Protein AF-A0A285RZC6-F1 (afdb_monomer)

Mean predicted aligned error: 3.25 Å

Radius of gyration: 18.03 Å; Cα contacts (8 Å, |Δi|>4): 97; chains: 1; bounding box: 36×19×54 Å

pLDDT: mean 95.57, std 4.52, range [62.06, 98.56]

Sequence (108 aa):
MDNNKIISALCYISLLFAPFLLPLIVYFVVNNDEVKYHAKRAFISHLIPVAIGMLLGLFGLLGVFSVYSADTMNGFVIILFAFMALYFLITVILMIWNLIQAVKVLKS

InterPro domains:
  IPR019109 Magnetosome protein MamF/MmsF [PF09685] (4-104)

Secondary structure (DSSP, 8-state):
--HHHHHHHHHHHGGGTSTTHHHHHHHHH---HHHHHHHHHHHHHHHHHHHHHHHHHHHHHHHHTT--SHHHHHHHHHHHHHHHHHHHHHHHHHHHHHHHHHHHHHH-

Foldseek 3Di:
DDPLLQLLLCLLQCLVPPQLPSLVCQLPPDPDPVSVVSSVVSNVLSVVLVVLVVVLVVLVVVLVVVDDDPVSVVVSVVVSVVSVVVSVVSSVVSSVVSNVVSVVSNVD

Solvent-accessible surface area (backbone atoms only — not comparable to full-atom values): 5573 Å² total; per-residue (Å²): 134,61,66,60,34,52,53,27,19,46,21,24,52,24,59,81,82,39,51,38,52,53,11,49,51,46,41,73,72,48,95,44,71,69,39,27,52,38,8,52,54,28,21,56,61,30,43,52,54,50,52,52,48,52,52,50,51,50,51,53,59,55,47,62,80,66,50,87,48,73,67,52,42,54,54,50,51,55,53,52,53,53,52,49,52,51,51,51,53,52,41,50,54,47,49,53,50,26,49,52,49,21,54,49,45,63,70,102

Organism: NCBI:txid614648

Structure (mmCIF, N/CA/C/O backbone):
data_AF-A0A285RZC6-F1
#
_entry.id   AF-A0A285RZC6-F1
#
loop_
_atom_site.group_PDB
_atom_site.id
_atom_site.type_symbol
_atom_site.label_atom_id
_atom_site.label_alt_id
_atom_site.label_comp_id
_atom_site.label_asym_id
_atom_site.label_entity_id
_atom_site.label_seq_id
_atom_site.pdbx_PDB_ins_code
_atom_site.Cartn_x
_atom_site.Cartn_y
_atom_site.Cartn_z
_atom_site.occupancy
_atom_site.B_iso_or_equiv
_atom_site.auth_seq_id
_atom_site.auth_comp_id
_atom_site.auth_asym_id
_atom_site.auth_atom_id
_atom_site.pdbx_PDB_model_num
ATOM 1 N N . MET A 1 1 ? -17.351 -9.361 19.994 1.00 62.06 1 MET A N 1
ATOM 2 C CA . MET A 1 1 ? -16.224 -8.632 19.369 1.00 62.06 1 MET A CA 1
ATOM 3 C C . MET A 1 1 ? -16.628 -7.174 19.266 1.00 62.06 1 MET A C 1
ATOM 5 O O . MET A 1 1 ? -17.795 -6.921 19.006 1.00 62.06 1 MET A O 1
ATOM 9 N N . ASP A 1 2 ? -15.713 -6.243 19.518 1.00 87.69 2 ASP A N 1
ATOM 10 C CA . ASP A 1 2 ? -15.988 -4.807 19.395 1.00 87.69 2 ASP A CA 1
ATOM 11 C C . ASP A 1 2 ? -16.036 -4.407 17.910 1.00 87.69 2 ASP A C 1
ATOM 13 O O . ASP A 1 2 ? -15.087 -4.668 17.161 1.00 87.69 2 ASP A O 1
ATOM 17 N N . ASN A 1 3 ? -17.139 -3.790 17.479 1.00 92.38 3 ASN A N 1
ATOM 18 C CA . ASN A 1 3 ? -17.328 -3.332 16.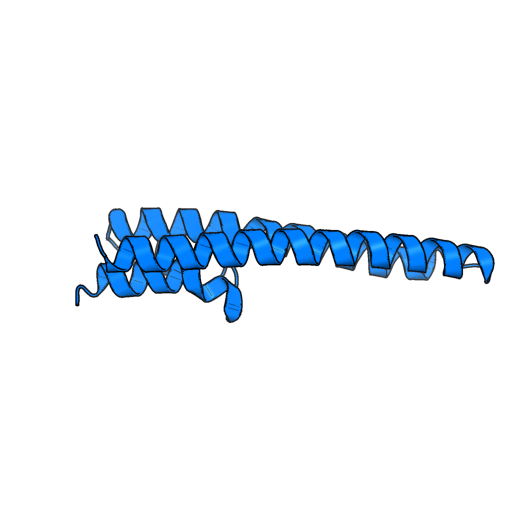102 1.00 92.38 3 ASN A CA 1
ATOM 19 C C . ASN A 1 3 ? -16.216 -2.367 15.664 1.00 92.38 3 ASN A C 1
ATOM 21 O O . ASN A 1 3 ? -15.759 -2.445 14.525 1.00 92.38 3 ASN A O 1
ATOM 25 N N . ASN A 1 4 ? -15.717 -1.516 16.566 1.00 95.00 4 ASN A N 1
ATOM 26 C CA . ASN A 1 4 ? -14.648 -0.564 16.259 1.00 95.00 4 ASN A CA 1
ATOM 27 C C . ASN A 1 4 ? -13.324 -1.274 15.950 1.00 95.00 4 ASN A C 1
ATOM 29 O O . ASN A 1 4 ? -12.607 -0.878 15.026 1.00 95.00 4 ASN A O 1
ATOM 33 N N . LYS A 1 5 ? -13.028 -2.373 16.657 1.00 95.81 5 LYS A N 1
ATOM 34 C CA . LYS A 1 5 ? -11.840 -3.206 16.406 1.00 95.81 5 LYS A CA 1
ATOM 35 C C . LYS A 1 5 ? -11.939 -3.928 15.067 1.00 95.81 5 LYS A C 1
ATOM 37 O O . LYS A 1 5 ? -10.962 -3.968 14.323 1.00 95.81 5 LYS A O 1
ATOM 42 N N . ILE A 1 6 ? -13.123 -4.439 14.718 1.00 96.62 6 ILE A N 1
ATOM 43 C CA . ILE A 1 6 ? -13.360 -5.080 13.414 1.00 96.62 6 ILE A CA 1
ATOM 44 C C . ILE A 1 6 ? -13.175 -4.068 12.277 1.00 96.62 6 ILE A C 1
ATOM 46 O O . ILE A 1 6 ? -12.428 -4.341 11.341 1.00 96.62 6 ILE A O 1
ATOM 50 N N . ILE A 1 7 ? -13.801 -2.890 12.369 1.00 97.12 7 ILE A N 1
ATOM 51 C CA . ILE A 1 7 ? -13.688 -1.836 11.348 1.00 97.12 7 ILE A CA 1
ATOM 52 C C . ILE A 1 7 ? -12.227 -1.390 11.191 1.00 97.12 7 ILE A C 1
ATOM 54 O O . ILE A 1 7 ? -11.714 -1.304 10.076 1.00 97.12 7 ILE A O 1
ATOM 58 N N . SER A 1 8 ? -11.524 -1.177 12.302 1.00 97.75 8 SER A N 1
ATOM 59 C CA . SER A 1 8 ? -10.108 -0.798 12.299 1.00 97.75 8 SER A CA 1
ATOM 60 C C . SER A 1 8 ? -9.208 -1.874 11.684 1.00 97.75 8 SER A C 1
ATOM 62 O O . SER A 1 8 ? -8.300 -1.558 10.916 1.00 97.75 8 SER A O 1
ATOM 64 N N . ALA A 1 9 ? -9.463 -3.154 11.965 1.00 97.88 9 ALA A N 1
ATOM 65 C CA . ALA A 1 9 ? -8.730 -4.261 11.357 1.00 97.88 9 ALA A CA 1
ATOM 66 C C . ALA A 1 9 ? -9.012 -4.384 9.850 1.00 97.88 9 ALA A C 1
ATOM 68 O O . ALA A 1 9 ? -8.087 -4.611 9.068 1.00 97.88 9 ALA A O 1
ATOM 69 N N . LEU A 1 10 ? -10.262 -4.163 9.428 1.00 97.62 10 LEU A N 1
ATOM 70 C CA . LEU A 1 10 ? -10.648 -4.126 8.016 1.00 97.62 10 LEU A CA 1
ATOM 71 C C . LEU A 1 10 ? -9.933 -3.009 7.252 1.00 97.62 10 LEU A C 1
ATOM 73 O O . LEU A 1 10 ? -9.528 -3.237 6.112 1.00 97.62 10 LEU A O 1
ATOM 77 N N . CYS A 1 11 ? -9.694 -1.847 7.875 1.00 98.31 11 CYS A N 1
ATOM 78 C CA . CYS A 1 11 ? -8.868 -0.799 7.273 1.00 98.31 11 CYS A CA 1
ATOM 79 C C . CYS A 1 11 ? -7.495 -1.338 6.866 1.00 98.31 11 CYS A C 1
ATOM 81 O O . CYS A 1 11 ? -7.094 -1.137 5.727 1.00 98.31 11 CYS A O 1
ATOM 83 N N . TYR A 1 12 ? -6.808 -2.088 7.725 1.00 98.44 12 TYR A N 1
ATOM 84 C CA . TYR A 1 12 ? -5.516 -2.684 7.377 1.00 98.44 12 TYR A CA 1
ATOM 85 C C . TYR A 1 12 ? -5.625 -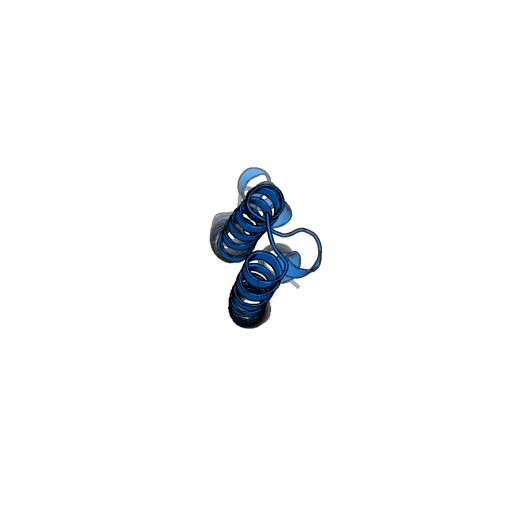3.808 6.328 1.00 98.44 12 TYR A C 1
ATOM 87 O O . TYR A 1 12 ? -4.807 -3.890 5.417 1.00 98.44 12 TYR A O 1
ATOM 95 N N . ILE A 1 13 ? -6.644 -4.670 6.413 1.00 97.88 13 ILE A N 1
ATOM 96 C CA . ILE A 1 13 ? -6.830 -5.795 5.471 1.00 97.88 13 ILE A CA 1
ATOM 97 C C . ILE A 1 13 ? -7.212 -5.306 4.066 1.00 97.88 13 ILE A C 1
ATOM 99 O O . ILE A 1 13 ? -6.923 -5.971 3.071 1.00 97.88 13 ILE A O 1
ATOM 103 N N . SER A 1 14 ? -7.819 -4.122 3.963 1.00 98.12 14 SER A N 1
ATOM 104 C CA . SER A 1 14 ? -8.310 -3.587 2.692 1.00 98.12 14 SER A CA 1
ATOM 105 C C . SER A 1 14 ? -7.243 -3.330 1.633 1.00 98.12 14 SER A C 1
ATOM 107 O O . SER A 1 14 ? -7.608 -3.160 0.472 1.00 98.12 14 SER A O 1
ATOM 109 N N . LEU A 1 15 ? -5.946 -3.421 1.963 1.00 96.69 15 LEU A N 1
ATOM 110 C CA . LEU A 1 15 ? -4.880 -3.470 0.958 1.00 96.69 15 LEU A CA 1
ATOM 111 C C . LEU A 1 15 ? -5.131 -4.557 -0.103 1.00 96.69 15 LEU A C 1
ATOM 113 O O . LEU A 1 15 ? -4.734 -4.387 -1.248 1.00 96.69 15 LEU A O 1
ATOM 117 N N . LEU A 1 16 ? -5.787 -5.660 0.273 1.00 94.88 16 LEU A N 1
ATOM 118 C CA . LEU A 1 16 ? -5.994 -6.823 -0.591 1.00 94.88 16 LEU A CA 1
ATOM 119 C C . LEU A 1 16 ? -7.137 -6.671 -1.605 1.00 94.88 16 LEU A C 1
ATOM 121 O O . LEU A 1 16 ? -7.139 -7.380 -2.605 1.00 94.88 16 LEU A O 1
ATOM 125 N N . PHE A 1 17 ? -8.122 -5.803 -1.350 1.00 94.00 17 PHE A N 1
ATOM 126 C CA . PHE A 1 17 ? -9.353 -5.752 -2.160 1.00 94.00 17 PHE A CA 1
ATOM 127 C C . PHE A 1 17 ? -9.843 -4.340 -2.501 1.00 94.00 17 PHE A C 1
ATOM 129 O O . PHE A 1 17 ? -10.500 -4.154 -3.520 1.00 94.00 17 PHE A O 1
ATOM 136 N N . ALA A 1 18 ? -9.541 -3.340 -1.671 1.00 94.44 18 ALA A N 1
ATOM 137 C CA . ALA A 1 18 ? -9.900 -1.942 -1.898 1.00 94.44 18 ALA A CA 1
ATOM 138 C C . ALA A 1 18 ? -8.801 -1.038 -1.315 1.00 94.44 18 ALA A C 1
ATOM 140 O O . ALA A 1 18 ? -9.039 -0.343 -0.315 1.00 94.44 18 ALA A O 1
ATOM 141 N N . PRO A 1 19 ? -7.583 -1.074 -1.900 1.00 88.81 19 PRO A N 1
ATOM 142 C CA . PRO A 1 19 ? -6.447 -0.319 -1.389 1.00 88.81 19 PRO A CA 1
ATOM 143 C C . PRO A 1 19 ? -6.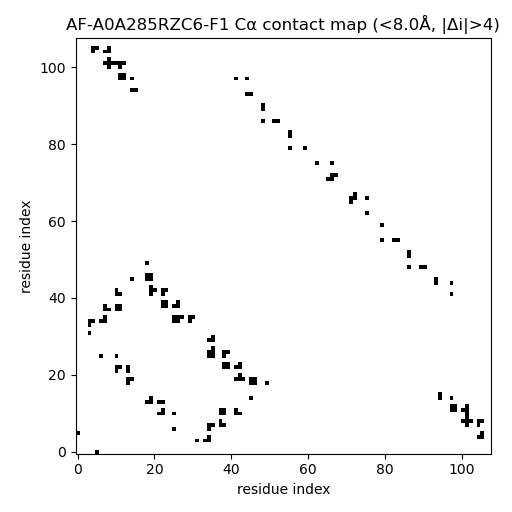836 1.147 -1.247 1.00 88.81 19 PRO A C 1
ATOM 145 O O . PRO A 1 19 ? -7.574 1.641 -2.091 1.00 88.81 19 PRO A O 1
ATOM 148 N N . PHE A 1 20 ? -6.335 1.811 -0.198 1.00 92.50 20 PHE A N 1
ATOM 149 C CA . PHE A 1 20 ? -6.549 3.215 0.218 1.00 92.50 20 PHE A CA 1
ATOM 150 C C . PHE A 1 20 ? -8.004 3.743 0.313 1.00 92.50 20 PHE A C 1
ATOM 152 O O . PHE A 1 20 ? -8.267 4.580 1.171 1.00 92.50 20 PHE A O 1
ATOM 159 N N . LEU A 1 21 ? -8.957 3.255 -0.481 1.00 97.00 21 LEU A N 1
ATOM 160 C CA . LEU A 1 21 ? -10.349 3.694 -0.544 1.00 97.00 21 LEU A CA 1
ATOM 161 C C . LEU A 1 21 ? -11.103 3.393 0.745 1.00 97.00 21 LEU A C 1
ATOM 163 O O . LEU A 1 21 ? -11.701 4.294 1.325 1.00 97.00 21 LEU A O 1
ATOM 167 N N . LEU A 1 22 ? -11.061 2.148 1.227 1.00 97.75 22 LEU A N 1
ATOM 168 C CA . LEU A 1 22 ? -11.795 1.790 2.442 1.00 97.75 22 LEU A CA 1
ATOM 169 C C . LEU A 1 22 ? -11.287 2.558 3.677 1.00 97.75 22 LEU A C 1
ATOM 171 O O . LEU A 1 22 ? -12.116 3.151 4.365 1.00 97.75 22 LEU A O 1
ATOM 175 N N . PRO A 1 23 ? -9.969 2.654 3.947 1.00 97.81 23 PRO A N 1
ATOM 176 C CA . PRO A 1 23 ? -9.465 3.450 5.062 1.00 97.81 23 PRO A CA 1
ATOM 177 C C . PRO A 1 23 ? -9.800 4.936 4.923 1.00 97.81 23 PRO A C 1
ATOM 179 O O . PRO A 1 23 ? -10.081 5.591 5.923 1.00 97.81 23 PRO A O 1
ATOM 182 N N . LEU A 1 24 ? -9.820 5.469 3.697 1.00 98.38 24 LEU A N 1
ATOM 183 C CA . LEU A 1 24 ? -10.226 6.848 3.436 1.00 98.38 24 LEU A CA 1
ATOM 184 C C . LEU A 1 24 ? -11.697 7.080 3.798 1.00 98.38 24 LEU A C 1
ATOM 186 O O . LEU A 1 24 ? -12.007 8.018 4.526 1.00 98.38 24 LEU A O 1
ATOM 190 N N . ILE A 1 25 ? -12.595 6.207 3.334 1.00 98.25 25 ILE A N 1
ATOM 191 C CA . ILE A 1 25 ? -14.029 6.295 3.633 1.00 98.25 25 ILE A CA 1
ATOM 192 C C . ILE A 1 25 ? -14.256 6.181 5.143 1.00 98.25 25 ILE A C 1
ATOM 194 O O . ILE A 1 25 ? -14.928 7.027 5.732 1.00 98.25 25 ILE A O 1
ATOM 198 N N . VAL A 1 26 ? -13.652 5.180 5.791 1.00 98.06 26 VAL A N 1
ATOM 199 C CA . VAL A 1 26 ? -13.790 4.962 7.239 1.00 98.06 26 VAL A CA 1
ATOM 200 C C . VAL A 1 26 ? -13.301 6.173 8.033 1.00 98.06 26 VAL A C 1
ATOM 202 O O . VAL A 1 26 ? -13.965 6.574 8.988 1.00 98.06 26 VAL A O 1
ATOM 205 N N . TYR A 1 27 ? -12.190 6.796 7.622 1.00 98.12 27 TYR A N 1
ATOM 206 C CA . TYR A 1 27 ? -11.661 7.991 8.279 1.00 98.12 27 TYR A CA 1
ATOM 207 C C . TYR A 1 27 ? -12.657 9.161 8.294 1.00 98.12 27 TYR A C 1
ATOM 209 O O . TYR A 1 27 ? -12.667 9.925 9.256 1.00 98.12 27 TYR A O 1
ATOM 217 N N . PHE A 1 28 ? -13.494 9.313 7.264 1.00 97.94 28 PHE A N 1
ATOM 218 C CA . PHE A 1 28 ? -14.479 10.399 7.198 1.00 97.94 28 PHE A CA 1
ATOM 219 C C . PHE A 1 28 ? -15.849 10.035 7.775 1.00 97.94 28 PHE A C 1
ATOM 221 O O . PHE A 1 28 ? -16.535 10.915 8.288 1.00 97.94 28 PHE A O 1
ATOM 228 N N . VAL A 1 29 ? -16.253 8.767 7.697 1.00 97.50 29 VAL A N 1
ATOM 229 C CA . VAL A 1 29 ? -17.600 8.329 8.099 1.00 97.50 29 VAL A CA 1
ATOM 230 C C . VAL A 1 29 ? -17.692 8.019 9.594 1.00 97.50 29 VAL A C 1
ATOM 232 O O . VAL A 1 29 ? -18.737 8.239 10.205 1.00 97.50 29 VAL A O 1
ATOM 235 N N . VAL A 1 30 ? -16.626 7.496 10.204 1.00 96.38 30 VAL A N 1
ATOM 236 C CA . VAL A 1 30 ? -16.671 7.026 11.595 1.00 96.38 30 VAL A CA 1
ATOM 237 C C . VAL A 1 30 ? -16.271 8.135 12.571 1.00 96.38 30 VAL A C 1
ATOM 239 O O . VAL A 1 30 ? -15.164 8.666 12.516 1.00 96.38 30 VAL A O 1
ATOM 242 N N . ASN A 1 31 ? -17.151 8.426 13.532 1.00 94.56 31 ASN A N 1
ATOM 243 C CA . ASN A 1 31 ? -16.917 9.377 14.625 1.00 94.56 31 ASN A CA 1
ATOM 244 C C . ASN A 1 31 ? -16.331 8.686 15.868 1.00 94.56 31 ASN A C 1
ATOM 246 O O . ASN A 1 31 ? -16.904 8.735 16.953 1.00 94.56 31 ASN A O 1
ATOM 250 N N . ASN A 1 32 ? -15.201 8.001 15.698 1.00 96.69 32 ASN A N 1
ATOM 251 C CA . ASN A 1 32 ? -14.441 7.396 16.790 1.00 96.69 32 ASN A CA 1
ATOM 252 C C . ASN A 1 32 ? -12.942 7.610 16.542 1.00 96.69 32 ASN A C 1
ATOM 254 O O . ASN A 1 32 ? -12.424 7.223 15.494 1.00 96.69 32 ASN A O 1
ATOM 258 N N . ASP A 1 33 ? -12.250 8.221 17.502 1.00 96.12 33 ASP A N 1
ATOM 259 C CA . ASP A 1 33 ? -10.855 8.636 17.325 1.00 96.12 33 ASP A CA 1
ATOM 260 C C . ASP A 1 33 ? -9.883 7.459 17.173 1.00 96.12 33 ASP A C 1
ATOM 262 O O . ASP A 1 33 ? -8.935 7.545 16.390 1.00 96.12 33 ASP A O 1
ATOM 266 N N . GLU A 1 34 ? -10.141 6.335 17.845 1.00 95.62 34 GLU A N 1
ATOM 267 C CA . GLU A 1 34 ? -9.341 5.111 17.719 1.00 95.62 34 GLU A CA 1
ATOM 268 C C . GLU A 1 34 ? -9.475 4.511 16.310 1.00 95.62 34 GLU A C 1
ATOM 270 O O . GLU A 1 34 ? -8.476 4.213 15.648 1.00 95.62 34 GLU A O 1
ATOM 275 N N . VAL A 1 35 ? -10.705 4.427 15.790 1.00 97.69 35 VAL A N 1
ATOM 276 C CA . VAL A 1 35 ? -10.955 3.947 14.423 1.00 97.69 35 VAL A CA 1
ATOM 277 C C . VAL A 1 35 ? -10.302 4.868 13.396 1.00 97.69 35 VAL A C 1
ATOM 279 O O . VAL A 1 35 ? -9.644 4.396 12.465 1.00 97.69 35 VAL A O 1
ATOM 282 N N . LYS A 1 36 ? -10.412 6.190 13.575 1.00 98.25 36 LYS A N 1
ATOM 283 C CA . LYS A 1 36 ? -9.783 7.179 12.687 1.00 98.25 36 LYS A CA 1
ATOM 284 C C . LYS A 1 36 ? -8.259 7.097 12.725 1.00 98.25 36 LYS A C 1
ATOM 286 O O . LYS A 1 36 ? -7.618 7.246 11.682 1.00 98.25 36 LYS A O 1
ATOM 291 N N . TYR A 1 37 ? -7.669 6.827 13.889 1.00 97.75 37 TYR A N 1
ATOM 292 C CA . TYR A 1 37 ? -6.231 6.606 14.022 1.00 97.75 37 TYR A CA 1
ATOM 293 C C . TYR A 1 37 ? -5.766 5.416 13.167 1.00 97.75 37 TYR A C 1
ATOM 295 O O . TYR A 1 37 ? -4.835 5.551 12.363 1.00 97.75 37 TYR A O 1
ATOM 303 N N . HIS A 1 38 ? -6.449 4.272 13.268 1.00 98.12 38 HIS A N 1
ATOM 304 C CA . HIS A 1 38 ? -6.129 3.085 12.473 1.00 98.12 38 HIS A CA 1
ATOM 305 C C . HIS A 1 38 ? -6.406 3.275 10.981 1.00 98.12 38 HIS A C 1
ATOM 307 O O . HIS A 1 38 ? -5.568 2.908 10.154 1.00 98.12 38 HIS A O 1
ATOM 313 N N . ALA A 1 39 ? -7.518 3.921 10.632 1.00 98.38 39 ALA A N 1
ATOM 314 C CA . ALA A 1 39 ? -7.875 4.248 9.259 1.00 98.38 39 ALA A CA 1
ATOM 315 C C . ALA A 1 39 ? -6.816 5.136 8.586 1.00 98.38 39 ALA A C 1
ATOM 317 O O . ALA A 1 39 ? -6.328 4.802 7.509 1.00 98.38 39 ALA A O 1
ATOM 318 N N . LYS A 1 40 ? -6.361 6.210 9.247 1.00 98.31 40 LYS A N 1
ATOM 319 C CA . LYS A 1 40 ? -5.292 7.080 8.721 1.00 98.31 40 LYS A CA 1
ATOM 320 C C . LYS A 1 40 ? -3.983 6.315 8.516 1.00 98.31 40 LYS A C 1
ATOM 322 O O . LYS A 1 40 ? -3.284 6.509 7.524 1.00 98.31 40 LYS A O 1
ATOM 327 N N . ARG A 1 41 ? -3.635 5.441 9.457 1.00 98.19 41 ARG A N 1
ATOM 328 C CA . ARG A 1 41 ? -2.386 4.678 9.419 1.00 98.19 41 ARG A CA 1
ATOM 329 C C . ARG A 1 41 ? -2.392 3.603 8.324 1.00 98.19 41 ARG A C 1
ATOM 331 O O . ARG A 1 41 ? -1.379 3.445 7.648 1.00 98.19 41 ARG A O 1
ATOM 338 N N . ALA A 1 42 ? -3.520 2.925 8.114 1.00 98.25 42 ALA A N 1
ATOM 339 C CA . ALA A 1 42 ? -3.727 2.030 6.975 1.00 98.25 42 ALA A CA 1
ATOM 340 C C . ALA A 1 42 ? -3.769 2.798 5.641 1.00 98.25 42 ALA A C 1
ATOM 342 O O . ALA A 1 42 ? -3.188 2.371 4.652 1.00 98.25 42 ALA A O 1
ATOM 343 N N . PHE A 1 43 ? -4.384 3.983 5.606 1.00 98.50 43 PHE A N 1
ATOM 344 C CA . PHE A 1 43 ? -4.397 4.826 4.409 1.00 98.50 43 PHE A CA 1
ATOM 345 C C . PHE A 1 43 ? -2.977 5.164 3.933 1.00 98.50 43 PHE A C 1
ATOM 347 O O . PHE A 1 43 ? -2.656 4.965 2.763 1.00 98.50 43 PHE A O 1
ATOM 354 N N . ILE A 1 44 ? -2.106 5.612 4.844 1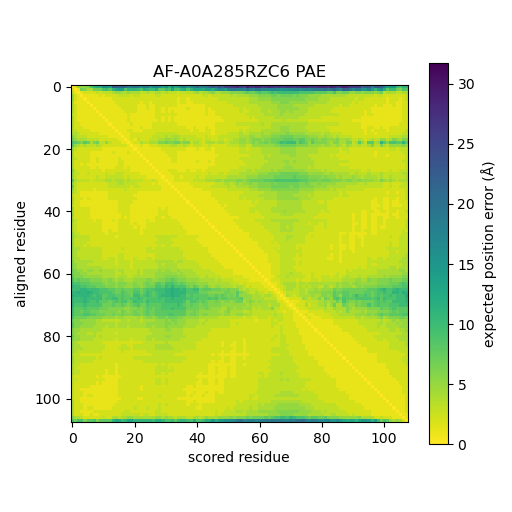.00 98.00 44 ILE A N 1
ATOM 355 C CA . ILE A 1 44 ? -0.715 5.960 4.514 1.00 98.00 44 ILE A CA 1
ATOM 356 C C . ILE A 1 44 ? 0.054 4.735 4.006 1.00 98.00 44 ILE A C 1
ATOM 358 O O . ILE A 1 44 ? 0.763 4.837 3.007 1.00 98.00 44 ILE A O 1
ATOM 362 N N . SER A 1 45 ? -0.093 3.571 4.649 1.00 97.75 45 SER A N 1
ATOM 363 C CA . SER A 1 45 ? 0.596 2.354 4.202 1.00 97.75 45 SER A CA 1
ATOM 364 C C . SER A 1 45 ? 0.107 1.884 2.830 1.00 97.75 45 SER A C 1
ATOM 366 O O . SER A 1 45 ? 0.905 1.357 2.062 1.00 97.75 45 SER A O 1
ATOM 368 N N . HIS A 1 46 ? -1.171 2.095 2.497 1.00 97.81 46 HIS A N 1
ATOM 369 C CA . HIS A 1 46 ? -1.739 1.746 1.191 1.00 97.81 46 HIS A CA 1
ATOM 370 C C . HIS A 1 46 ? -1.335 2.741 0.104 1.00 97.81 46 HIS A C 1
ATOM 372 O O . HIS A 1 46 ? -1.190 2.357 -1.055 1.00 97.81 46 HIS A O 1
ATOM 378 N N . LEU A 1 47 ? -1.118 4.009 0.461 1.00 97.12 47 LEU A N 1
ATOM 379 C CA . LEU A 1 47 ? -0.725 5.037 -0.496 1.00 97.12 47 LEU A CA 1
ATOM 380 C C . LEU A 1 47 ? 0.674 4.784 -1.076 1.00 97.12 47 LEU A C 1
ATOM 382 O O . LEU A 1 47 ? 0.911 5.116 -2.231 1.00 97.12 47 LEU A O 1
ATOM 386 N N . ILE A 1 48 ? 1.579 4.156 -0.318 1.00 96.69 48 ILE A N 1
ATOM 387 C CA . ILE A 1 48 ? 2.939 3.831 -0.779 1.00 96.69 48 ILE A CA 1
ATOM 388 C C . ILE A 1 48 ? 2.924 2.928 -2.031 1.00 96.69 48 ILE A C 1
ATOM 390 O O . ILE A 1 48 ? 3.430 3.362 -3.068 1.00 96.69 48 ILE A O 1
ATOM 394 N N . PRO A 1 49 ? 2.341 1.709 -2.011 1.00 96.44 49 PRO A N 1
ATOM 395 C CA . PRO A 1 49 ? 2.307 0.853 -3.193 1.00 96.44 49 PRO A CA 1
ATOM 396 C C . PRO A 1 49 ? 1.425 1.439 -4.302 1.00 96.44 49 PRO A C 1
ATOM 398 O O . PRO A 1 49 ? 1.694 1.216 -5.477 1.00 96.44 49 PRO A O 1
ATOM 401 N N . VAL A 1 50 ? 0.403 2.224 -3.966 1.00 96.31 50 VAL A N 1
ATOM 402 C CA . VAL A 1 50 ? -0.439 2.904 -4.961 1.00 96.31 50 VAL A CA 1
ATOM 403 C C . VAL A 1 50 ? 0.354 3.972 -5.721 1.00 96.31 50 VAL A C 1
ATOM 405 O O . VAL A 1 50 ? 0.321 4.003 -6.949 1.00 96.31 50 VAL A O 1
ATOM 408 N N . ALA A 1 51 ? 1.117 4.810 -5.017 1.00 96.88 51 ALA A N 1
ATOM 409 C CA . ALA A 1 51 ? 1.953 5.841 -5.624 1.00 96.88 51 ALA A CA 1
ATOM 410 C C . ALA A 1 51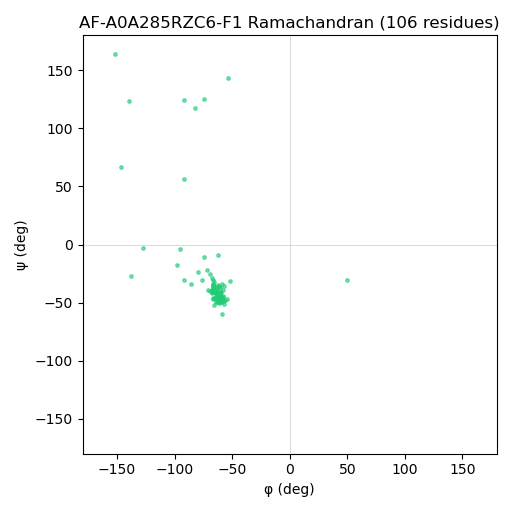 ? 3.095 5.234 -6.449 1.00 96.88 51 ALA A C 1
ATOM 412 O O . ALA A 1 51 ? 3.303 5.640 -7.591 1.00 96.88 51 ALA A O 1
ATOM 413 N N . ILE A 1 52 ? 3.797 4.227 -5.915 1.00 97.50 52 ILE A N 1
ATOM 414 C CA . ILE A 1 52 ? 4.861 3.531 -6.657 1.00 97.50 52 ILE A CA 1
ATOM 415 C C . ILE A 1 52 ? 4.281 2.840 -7.896 1.00 97.50 52 ILE A C 1
ATOM 417 O O . ILE A 1 52 ? 4.857 2.956 -8.973 1.00 97.50 52 ILE A O 1
ATOM 421 N N . GLY A 1 53 ? 3.126 2.179 -7.772 1.00 96.94 53 GLY A N 1
ATOM 422 C CA . GLY A 1 53 ? 2.439 1.543 -8.896 1.00 96.94 53 GLY A CA 1
ATOM 423 C C . GLY A 1 53 ? 2.045 2.541 -9.988 1.00 96.94 53 GLY A C 1
ATOM 424 O O . GLY A 1 53 ? 2.271 2.273 -11.165 1.00 96.94 53 GLY A O 1
ATOM 425 N N . MET A 1 54 ? 1.533 3.722 -9.618 1.00 97.06 54 MET A N 1
ATOM 426 C CA . MET A 1 54 ? 1.241 4.799 -10.574 1.00 97.06 54 MET A CA 1
ATOM 427 C C . MET A 1 54 ? 2.499 5.304 -11.287 1.00 97.06 54 MET A C 1
ATOM 429 O O . MET A 1 54 ? 2.487 5.450 -12.508 1.00 97.06 54 MET A O 1
ATOM 433 N N . LEU A 1 55 ? 3.590 5.542 -10.553 1.00 97.56 55 LEU A N 1
ATOM 434 C CA . LEU A 1 55 ? 4.862 5.973 -11.140 1.00 97.56 55 LEU A CA 1
ATOM 435 C C . LEU A 1 55 ? 5.444 4.908 -12.075 1.00 97.56 55 LEU A C 1
ATOM 437 O O . LEU A 1 55 ? 5.911 5.243 -13.160 1.00 97.56 55 LEU A O 1
ATOM 441 N N . LEU A 1 56 ? 5.376 3.633 -11.684 1.00 97.50 56 LEU A N 1
ATOM 442 C CA . LEU A 1 56 ? 5.821 2.511 -12.505 1.00 97.50 56 LEU A CA 1
ATOM 443 C C . LEU A 1 56 ? 4.970 2.373 -13.774 1.00 97.50 56 LEU A C 1
ATOM 445 O O . LEU A 1 56 ? 5.517 2.156 -14.851 1.00 97.50 56 LEU A O 1
ATOM 449 N N . GLY A 1 57 ? 3.651 2.552 -13.667 1.00 96.81 57 GLY A N 1
ATOM 450 C CA . GLY A 1 57 ? 2.742 2.565 -14.812 1.00 96.81 57 GLY A CA 1
ATOM 451 C C . GLY A 1 57 ? 3.029 3.718 -15.777 1.00 96.81 57 GLY A C 1
ATOM 452 O O . GLY A 1 57 ? 3.091 3.502 -16.986 1.00 96.81 57 GLY A O 1
ATOM 453 N N . LEU A 1 58 ? 3.278 4.923 -15.253 1.00 96.75 58 LEU A N 1
ATOM 454 C CA . LEU A 1 58 ? 3.676 6.080 -16.057 1.00 96.75 58 LEU A CA 1
ATOM 455 C C . LEU A 1 58 ? 5.030 5.853 -16.739 1.00 96.75 58 LEU A C 1
ATOM 457 O O . LEU A 1 58 ? 5.154 6.090 -17.937 1.00 96.75 58 LEU A O 1
ATOM 461 N N . PHE A 1 59 ? 6.027 5.360 -16.003 1.00 95.19 59 PHE A N 1
ATOM 462 C CA . PHE A 1 59 ? 7.329 4.9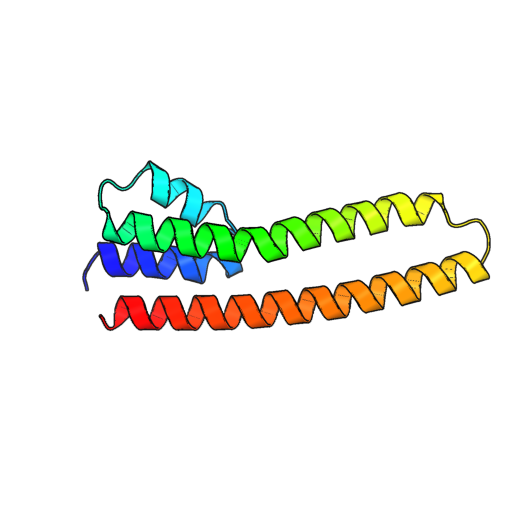90 -16.558 1.00 95.19 59 PHE A CA 1
ATOM 463 C C . PHE A 1 59 ? 7.188 3.942 -17.668 1.00 95.19 59 PHE A C 1
ATOM 465 O O . PHE A 1 59 ? 7.776 4.095 -18.736 1.00 95.19 59 PHE A O 1
ATOM 472 N N . GLY A 1 60 ? 6.356 2.921 -17.444 1.00 95.12 60 GLY A N 1
ATOM 473 C CA . GLY A 1 60 ? 6.025 1.900 -18.431 1.00 95.12 60 GLY A CA 1
ATOM 474 C C . GLY A 1 60 ? 5.435 2.496 -19.711 1.00 95.12 60 GLY A C 1
ATOM 475 O O . GLY A 1 60 ? 5.928 2.228 -20.804 1.00 95.12 60 GLY A O 1
ATOM 476 N N . LEU A 1 61 ? 4.418 3.351 -19.571 1.00 94.88 61 LEU A N 1
ATOM 477 C CA . LEU A 1 61 ? 3.742 4.010 -20.689 1.00 94.88 61 LEU A CA 1
ATOM 478 C C . LEU A 1 61 ? 4.692 4.908 -21.492 1.00 94.88 61 LEU A C 1
ATOM 480 O O . LEU A 1 61 ? 4.742 4.807 -22.714 1.00 94.88 61 LEU A O 1
ATOM 484 N N . LEU A 1 62 ? 5.451 5.774 -20.814 1.00 93.56 62 LEU A N 1
ATOM 485 C CA . LEU A 1 62 ? 6.409 6.676 -21.462 1.00 93.56 62 LEU A CA 1
ATOM 486 C C . LEU A 1 62 ? 7.540 5.900 -22.142 1.00 93.56 62 LEU A C 1
ATOM 488 O O . LEU A 1 62 ? 7.974 6.267 -23.233 1.00 93.56 62 LEU A O 1
ATOM 492 N N . GLY A 1 63 ? 7.983 4.807 -21.522 1.00 92.06 63 GLY A N 1
ATOM 493 C CA . GLY A 1 63 ? 9.039 3.958 -22.047 1.00 92.06 63 GLY A CA 1
ATOM 494 C C . GLY A 1 63 ? 8.702 3.335 -23.400 1.00 92.06 63 GLY A C 1
ATOM 495 O O . GLY A 1 63 ? 9.567 3.304 -24.272 1.00 92.06 63 GLY A O 1
ATOM 496 N N . VAL A 1 64 ? 7.444 2.942 -23.636 1.00 90.00 64 VAL A N 1
ATOM 497 C CA . VAL A 1 64 ? 6.996 2.406 -24.939 1.00 90.00 64 VAL A CA 1
ATOM 498 C C . VAL A 1 64 ? 7.246 3.395 -26.083 1.00 90.00 64 VAL A C 1
ATOM 500 O O . VAL A 1 64 ? 7.701 2.989 -27.149 1.00 90.00 64 VAL A O 1
ATOM 503 N N . PHE A 1 65 ? 7.031 4.694 -25.862 1.00 91.19 65 PHE A N 1
ATOM 504 C CA . PHE A 1 65 ? 7.289 5.731 -26.872 1.00 91.19 65 PHE A CA 1
ATOM 505 C C . PHE A 1 65 ? 8.781 6.034 -27.080 1.00 91.19 65 PHE A C 1
ATOM 507 O O . PHE A 1 65 ? 9.135 6.729 -28.029 1.00 91.19 65 PHE A O 1
ATOM 514 N N . SER A 1 66 ? 9.659 5.529 -26.209 1.00 86.88 66 SER A N 1
ATOM 515 C CA . SER A 1 66 ? 11.113 5.727 -26.291 1.00 86.88 66 SER A CA 1
ATOM 516 C C . SER A 1 66 ? 11.861 4.588 -26.998 1.00 86.88 66 SER A C 1
ATOM 518 O O . SER A 1 66 ? 13.069 4.688 -27.209 1.00 86.88 66 SER A O 1
ATOM 520 N N . VAL A 1 67 ? 11.162 3.516 -27.389 1.00 90.00 67 VAL A N 1
ATOM 521 C CA . VAL A 1 67 ? 11.749 2.364 -28.089 1.00 90.00 67 VAL A CA 1
ATOM 522 C C . VAL A 1 67 ? 11.866 2.650 -29.589 1.00 90.00 67 VAL A C 1
ATOM 524 O O . VAL A 1 67 ? 10.861 2.808 -30.277 1.00 90.00 67 VAL A O 1
ATOM 527 N N . TYR A 1 68 ? 13.096 2.666 -30.111 1.00 90.81 68 TYR A N 1
ATOM 528 C CA . TYR A 1 68 ? 13.388 2.865 -31.543 1.00 90.81 68 TYR A CA 1
ATOM 529 C C . TYR A 1 68 ? 14.294 1.778 -32.147 1.00 90.81 68 TYR A C 1
ATOM 531 O O . TYR A 1 68 ? 14.580 1.796 -33.343 1.00 90.81 68 TYR A O 1
ATOM 539 N N . SER A 1 69 ? 14.761 0.826 -31.336 1.00 92.69 69 SER A N 1
ATOM 540 C CA . SER A 1 69 ? 15.602 -0.298 -31.758 1.00 92.69 69 SER A CA 1
ATOM 541 C C . SER A 1 69 ? 15.392 -1.516 -30.853 1.00 92.69 69 SER A C 1
ATOM 543 O O . SER A 1 69 ? 14.875 -1.399 -29.741 1.00 92.69 69 SER A O 1
ATOM 545 N N . ALA A 1 70 ? 15.829 -2.697 -31.300 1.00 88.31 70 ALA A N 1
ATOM 546 C CA . ALA A 1 70 ? 15.771 -3.910 -30.480 1.00 88.31 70 ALA A CA 1
ATOM 547 C C . ALA A 1 70 ? 16.617 -3.794 -29.195 1.00 88.31 70 ALA A C 1
ATOM 549 O O . ALA A 1 70 ? 16.196 -4.252 -28.135 1.00 88.31 70 ALA A O 1
ATOM 550 N N . ASP A 1 71 ? 17.771 -3.124 -29.261 1.00 89.50 71 ASP A N 1
ATOM 551 C CA . ASP A 1 71 ? 18.641 -2.925 -28.096 1.00 89.50 71 ASP A CA 1
ATOM 552 C C . ASP A 1 71 ? 18.004 -2.006 -27.046 1.00 89.50 71 ASP A C 1
ATOM 554 O O . ASP A 1 71 ? 18.037 -2.308 -25.850 1.00 89.50 71 ASP A O 1
ATOM 558 N N . THR A 1 72 ? 17.361 -0.915 -27.479 1.00 89.62 72 THR A N 1
ATOM 559 C CA . THR A 1 72 ? 16.644 -0.011 -26.561 1.00 89.62 72 THR A CA 1
ATOM 560 C C . THR A 1 72 ? 15.425 -0.679 -25.936 1.00 89.62 72 THR A C 1
ATOM 562 O O . THR A 1 72 ? 15.164 -0.480 -24.749 1.00 89.62 72 THR A O 1
ATOM 565 N N . MET A 1 73 ? 14.738 -1.545 -26.686 1.00 92.00 73 MET A N 1
ATOM 566 C CA . MET A 1 73 ? 13.659 -2.380 -26.161 1.00 92.00 73 MET A CA 1
ATOM 567 C C . MET A 1 73 ? 14.158 -3.328 -25.064 1.00 92.00 73 MET A C 1
ATOM 569 O O . MET A 1 73 ? 13.588 -3.354 -23.974 1.00 92.00 73 MET A O 1
ATOM 573 N N . ASN A 1 74 ? 15.237 -4.074 -25.320 1.00 91.81 74 ASN A N 1
ATOM 574 C CA . ASN A 1 74 ? 15.791 -5.028 -24.357 1.00 91.81 74 ASN A CA 1
ATOM 575 C C . ASN A 1 74 ? 16.224 -4.337 -23.056 1.00 91.81 74 ASN A C 1
ATOM 577 O O . ASN A 1 74 ? 15.881 -4.803 -21.968 1.00 91.81 74 ASN A O 1
ATOM 581 N N . GLY A 1 75 ? 16.920 -3.199 -23.154 1.00 92.75 75 GLY A N 1
ATOM 582 C CA . GLY A 1 75 ? 17.330 -2.418 -21.985 1.00 92.75 75 GLY A CA 1
ATOM 583 C C . GLY A 1 75 ? 16.141 -1.907 -21.165 1.00 92.75 75 GLY A C 1
ATOM 584 O O . GLY A 1 75 ? 16.119 -2.064 -19.942 1.00 92.75 75 GLY A O 1
ATOM 585 N N . PHE A 1 76 ? 15.122 -1.356 -21.831 1.00 93.88 76 PHE A N 1
ATOM 586 C CA . PHE A 1 76 ? 13.903 -0.886 -21.172 1.00 93.88 76 PHE A CA 1
ATOM 587 C C . PHE A 1 76 ? 13.168 -2.014 -20.438 1.00 93.88 76 PHE A C 1
ATOM 589 O O . PHE A 1 76 ? 12.803 -1.853 -19.272 1.00 93.88 76 PHE A O 1
ATOM 596 N N . VAL A 1 77 ? 12.999 -3.170 -21.086 1.00 94.38 77 VAL A N 1
ATOM 597 C CA . VAL A 1 77 ? 12.328 -4.337 -20.499 1.00 94.38 77 VAL A CA 1
ATOM 598 C C . VAL A 1 77 ? 13.057 -4.809 -19.240 1.00 94.38 77 VAL A C 1
ATOM 600 O O . VAL A 1 77 ? 12.417 -5.006 -18.208 1.00 94.38 77 VAL A O 1
ATOM 603 N N . ILE A 1 78 ? 14.389 -4.923 -19.276 1.00 95.81 78 ILE A N 1
ATOM 604 C CA . ILE A 1 78 ? 15.190 -5.329 -18.109 1.00 95.81 78 ILE A CA 1
ATOM 605 C C . ILE A 1 78 ? 14.981 -4.365 -16.931 1.00 95.81 78 ILE A C 1
ATOM 607 O O . ILE A 1 78 ? 14.732 -4.807 -15.807 1.00 95.81 78 ILE A O 1
ATOM 611 N N . ILE A 1 79 ? 15.037 -3.053 -17.182 1.00 95.44 79 ILE A N 1
ATOM 612 C CA . ILE A 1 79 ? 14.837 -2.024 -16.151 1.00 95.44 79 ILE A CA 1
ATOM 613 C C . ILE A 1 79 ? 13.415 -2.089 -15.578 1.00 95.44 79 ILE A C 1
ATOM 615 O O . ILE A 1 79 ? 13.234 -2.041 -14.359 1.00 95.44 79 ILE A O 1
ATOM 619 N N . LEU A 1 80 ? 12.404 -2.241 -16.437 1.00 95.94 80 LEU A N 1
ATOM 620 C CA . LEU A 1 80 ? 11.007 -2.349 -16.023 1.00 95.94 80 LEU A CA 1
ATOM 621 C C . LEU A 1 80 ? 10.783 -3.568 -15.117 1.00 95.94 80 LEU A C 1
ATOM 623 O O . LEU A 1 80 ? 10.164 -3.439 -14.062 1.00 95.94 80 LEU A O 1
ATOM 627 N N . PHE A 1 81 ? 11.326 -4.734 -15.482 1.00 96.56 81 PHE A N 1
ATOM 628 C CA . PHE A 1 81 ? 11.241 -5.940 -14.655 1.00 96.56 81 PHE A CA 1
ATOM 629 C C . PHE A 1 81 ? 11.961 -5.782 -13.312 1.00 96.56 81 PHE A C 1
ATOM 631 O O . PHE A 1 81 ? 11.428 -6.218 -12.290 1.00 96.56 81 PHE A O 1
ATOM 638 N N . ALA A 1 82 ? 13.124 -5.124 -13.280 1.00 97.25 82 ALA A N 1
ATOM 639 C CA . ALA A 1 82 ? 13.836 -4.852 -12.033 1.00 97.25 82 ALA A CA 1
ATOM 640 C C . ALA A 1 82 ? 13.005 -3.972 -11.080 1.00 97.25 82 ALA A C 1
ATOM 642 O O . ALA A 1 82 ? 12.845 -4.307 -9.903 1.00 97.25 82 ALA A O 1
A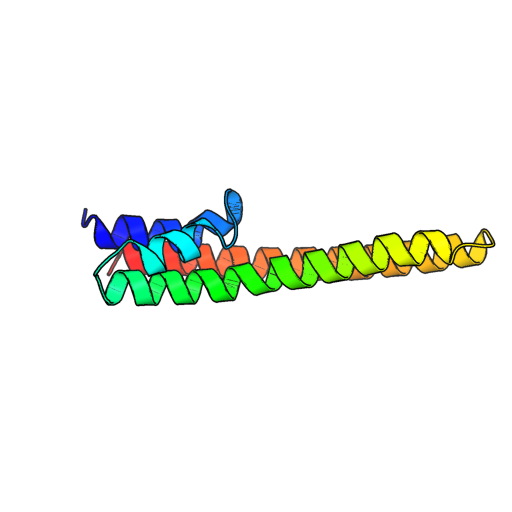TOM 643 N N . PHE A 1 83 ? 12.407 -2.886 -11.586 1.00 97.44 83 PHE A N 1
ATOM 644 C CA . PHE A 1 83 ? 11.524 -2.040 -10.779 1.00 97.44 83 PHE A CA 1
ATOM 645 C C . PHE A 1 83 ? 10.232 -2.749 -10.367 1.00 97.44 83 PHE A C 1
ATOM 647 O O . PHE A 1 83 ? 9.770 -2.554 -9.244 1.00 97.44 83 PHE A O 1
ATOM 654 N N . MET A 1 84 ? 9.671 -3.606 -11.223 1.00 97.62 84 MET A N 1
ATOM 655 C CA . MET A 1 84 ? 8.488 -4.401 -10.888 1.00 97.62 84 MET A CA 1
ATOM 656 C C . MET A 1 84 ? 8.774 -5.410 -9.768 1.00 97.62 84 MET A C 1
ATOM 658 O O . MET A 1 84 ? 7.965 -5.556 -8.852 1.00 97.62 84 MET A O 1
ATOM 662 N N . ALA A 1 85 ? 9.943 -6.058 -9.785 1.00 98.12 85 ALA A N 1
ATOM 663 C CA . ALA A 1 85 ? 10.375 -6.951 -8.711 1.00 98.12 85 ALA A CA 1
ATOM 664 C C . ALA A 1 85 ? 10.549 -6.199 -7.379 1.00 98.12 85 ALA A C 1
ATOM 666 O O . ALA A 1 85 ? 10.083 -6.663 -6.335 1.00 98.12 85 ALA A O 1
ATOM 667 N N . LEU A 1 86 ? 11.157 -5.008 -7.414 1.00 97.88 86 LEU A N 1
ATOM 668 C CA . LEU A 1 86 ? 11.290 -4.148 -6.236 1.00 97.88 86 LEU A CA 1
ATOM 669 C C . LEU A 1 86 ? 9.922 -3.692 -5.707 1.00 97.88 86 LEU A C 1
ATOM 671 O O . LEU A 1 86 ? 9.664 -3.759 -4.505 1.00 97.88 86 LEU A O 1
ATOM 675 N N . TYR A 1 87 ? 9.028 -3.267 -6.600 1.00 98.12 87 TYR A N 1
ATOM 676 C CA . TYR A 1 87 ? 7.657 -2.887 -6.267 1.00 98.12 87 TYR A CA 1
ATOM 677 C C . TYR A 1 87 ? 6.893 -4.028 -5.585 1.00 98.12 87 TYR A C 1
ATOM 679 O O . TYR A 1 87 ? 6.242 -3.817 -4.556 1.00 98.12 87 TYR A O 1
ATOM 687 N N . PHE A 1 88 ? 7.006 -5.243 -6.123 1.00 98.06 88 PHE A N 1
ATOM 688 C CA . PHE A 1 88 ? 6.397 -6.432 -5.541 1.00 98.06 88 PHE A CA 1
ATOM 689 C C . PHE A 1 88 ? 6.914 -6.684 -4.120 1.00 98.06 88 PHE A C 1
ATOM 691 O O . PHE A 1 88 ? 6.116 -6.846 -3.198 1.00 98.06 88 PHE A O 1
ATOM 698 N N . LEU A 1 89 ? 8.234 -6.625 -3.912 1.00 98.44 89 LEU A N 1
ATOM 699 C CA . LEU A 1 89 ? 8.847 -6.808 -2.594 1.00 98.44 89 LEU A CA 1
ATOM 700 C C . LEU A 1 89 ? 8.334 -5.780 -1.570 1.00 98.44 89 LEU A C 1
ATOM 702 O O . LEU A 1 89 ? 7.925 -6.153 -0.469 1.00 98.44 89 LEU A O 1
ATOM 706 N N . ILE A 1 90 ? 8.299 -4.496 -1.941 1.00 97.94 90 ILE A N 1
ATOM 707 C CA . ILE A 1 90 ? 7.785 -3.418 -1.080 1.00 97.94 90 ILE A CA 1
ATOM 708 C C . ILE A 1 90 ? 6.314 -3.666 -0.729 1.00 97.94 90 ILE A C 1
ATOM 710 O O . ILE A 1 90 ? 5.921 -3.553 0.434 1.00 97.94 90 ILE A O 1
ATOM 714 N N . THR A 1 91 ? 5.503 -4.044 -1.719 1.00 97.25 91 THR A N 1
ATOM 715 C CA . THR A 1 91 ? 4.071 -4.302 -1.531 1.00 97.25 91 THR A CA 1
ATOM 716 C C . THR A 1 91 ? 3.839 -5.483 -0.591 1.00 97.25 91 THR A C 1
ATOM 718 O O . THR A 1 91 ? 3.006 -5.383 0.307 1.00 97.25 91 THR A O 1
ATOM 721 N N . VAL A 1 92 ? 4.615 -6.565 -0.714 1.00 98.19 92 VAL A N 1
ATOM 722 C CA . VAL A 1 92 ? 4.544 -7.725 0.190 1.00 98.19 92 VAL A CA 1
ATOM 723 C C . VAL A 1 92 ? 4.931 -7.347 1.619 1.00 98.19 92 VAL A C 1
ATOM 725 O O . VAL A 1 92 ? 4.221 -7.709 2.557 1.00 98.19 92 VAL A O 1
ATOM 728 N N . ILE A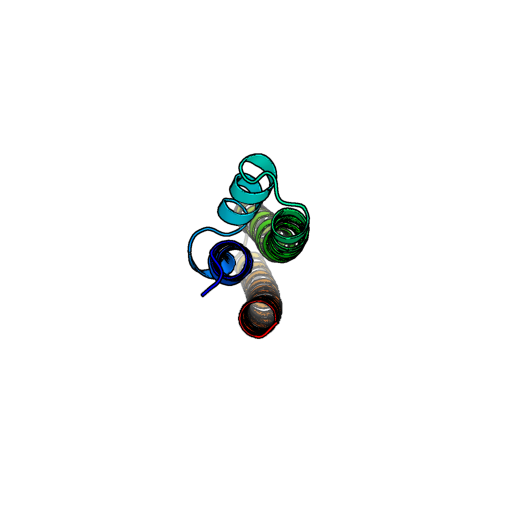 1 93 ? 6.009 -6.580 1.813 1.00 98.50 93 ILE A N 1
ATOM 729 C CA . ILE A 1 93 ? 6.426 -6.118 3.148 1.00 98.50 93 ILE A CA 1
ATOM 730 C C . ILE A 1 93 ? 5.309 -5.298 3.804 1.00 98.50 93 ILE A C 1
ATOM 732 O O . ILE A 1 93 ? 4.951 -5.536 4.961 1.00 98.50 93 ILE A O 1
ATOM 736 N N . LEU A 1 94 ? 4.720 -4.358 3.062 1.00 98.12 94 LEU A N 1
ATOM 737 C CA . LEU A 1 94 ? 3.620 -3.536 3.561 1.00 98.12 94 LEU A CA 1
ATOM 738 C C . LEU A 1 94 ? 2.355 -4.359 3.804 1.00 98.12 94 LEU A C 1
ATOM 740 O O . LEU A 1 94 ? 1.664 -4.124 4.792 1.00 98.12 94 LEU A O 1
ATOM 744 N N . MET A 1 95 ? 2.065 -5.351 2.967 1.00 97.81 95 MET A N 1
ATOM 745 C CA . MET A 1 95 ? 0.956 -6.279 3.177 1.00 97.81 95 MET A CA 1
ATOM 746 C C . MET A 1 95 ? 1.112 -7.043 4.490 1.00 97.81 95 MET A C 1
ATOM 748 O O . MET A 1 95 ? 0.196 -7.032 5.311 1.00 97.81 95 MET A O 1
ATOM 752 N N . ILE A 1 96 ? 2.284 -7.631 4.742 1.00 98.38 96 ILE A N 1
ATOM 753 C CA . ILE A 1 96 ? 2.574 -8.332 5.999 1.00 98.38 96 ILE A CA 1
ATOM 754 C C . ILE A 1 96 ? 2.440 -7.374 7.186 1.00 98.38 96 ILE A C 1
ATOM 756 O O . ILE A 1 96 ? 1.809 -7.713 8.187 1.00 98.38 96 ILE A O 1
ATOM 760 N N . TRP A 1 97 ? 2.979 -6.157 7.076 1.00 98.56 97 TRP A N 1
ATOM 761 C CA . TRP A 1 97 ? 2.853 -5.158 8.134 1.00 98.56 97 TRP A CA 1
ATOM 762 C C . TRP A 1 97 ? 1.389 -4.821 8.440 1.00 98.56 97 TRP A C 1
ATOM 764 O O . TRP A 1 97 ? 1.008 -4.812 9.611 1.00 98.56 97 TRP A O 1
ATOM 774 N N . ASN A 1 98 ? 0.559 -4.599 7.417 1.00 98.44 98 ASN A N 1
ATOM 775 C CA . ASN A 1 98 ? -0.866 -4.322 7.590 1.00 98.44 98 ASN A CA 1
ATOM 776 C C . ASN A 1 98 ? -1.594 -5.516 8.236 1.00 98.44 98 ASN A C 1
ATOM 778 O O . ASN A 1 98 ? -2.343 -5.322 9.192 1.00 98.44 98 ASN A O 1
ATOM 782 N N . LEU A 1 99 ? -1.307 -6.754 7.820 1.00 98.38 99 LEU A N 1
ATOM 783 C CA . LEU A 1 99 ? -1.871 -7.955 8.454 1.00 98.38 99 LEU A CA 1
ATOM 784 C C . LEU A 1 99 ? -1.485 -8.061 9.938 1.00 98.38 99 LEU A C 1
ATOM 786 O O . LEU A 1 99 ? -2.335 -8.349 10.782 1.00 98.38 99 LEU A O 1
ATOM 790 N N . ILE A 1 100 ? -0.230 -7.759 10.286 1.00 98.50 100 ILE A N 1
ATOM 791 C CA . ILE A 1 100 ? 0.220 -7.716 11.685 1.00 98.50 100 ILE A CA 1
ATOM 792 C C . ILE A 1 100 ? -0.555 -6.650 12.473 1.00 98.50 100 ILE A C 1
ATOM 794 O O . ILE A 1 100 ? -0.951 -6.909 13.609 1.00 98.50 100 ILE A O 1
ATOM 798 N N . GLN A 1 101 ? -0.784 -5.460 11.905 1.00 98.12 101 GLN A N 1
ATOM 799 C CA . GLN A 1 101 ? -1.576 -4.424 12.577 1.00 98.12 101 GLN A CA 1
ATOM 800 C C . GLN A 1 101 ? -3.033 -4.849 12.769 1.00 98.12 101 GLN A C 1
ATOM 802 O O . GLN A 1 101 ? -3.562 -4.661 13.861 1.00 98.12 101 GLN A O 1
ATOM 807 N N . ALA A 1 102 ? -3.653 -5.476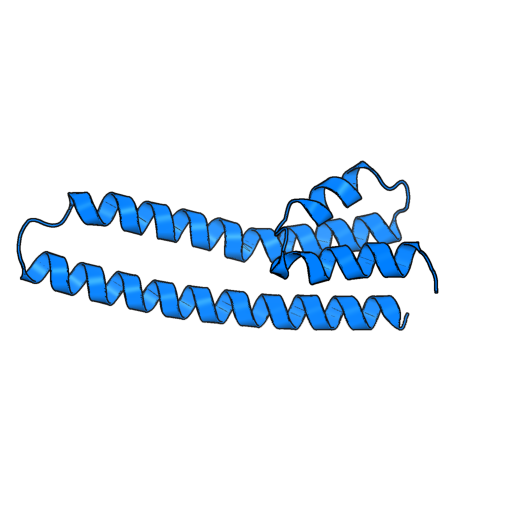 11.766 1.00 97.62 102 ALA A N 1
ATOM 808 C CA . ALA A 1 102 ? -5.014 -5.993 11.872 1.00 97.62 102 ALA A CA 1
ATOM 809 C C . ALA A 1 102 ? -5.151 -6.969 13.052 1.00 97.62 102 ALA A C 1
ATOM 811 O O . ALA A 1 102 ? -6.033 -6.813 13.892 1.00 97.62 102 ALA A O 1
ATOM 812 N N . VAL A 1 103 ? -4.223 -7.926 13.177 1.00 97.75 103 VAL A N 1
ATOM 813 C CA . VAL A 1 103 ? -4.212 -8.884 14.294 1.00 97.75 103 VAL A CA 1
ATOM 814 C C . VAL A 1 103 ? -3.987 -8.190 15.638 1.00 97.75 103 VAL A C 1
ATOM 816 O O . VAL A 1 103 ? -4.622 -8.562 16.622 1.00 97.75 103 VAL A O 1
ATOM 819 N N . LYS A 1 104 ? -3.102 -7.187 15.704 1.00 97.00 104 LYS A N 1
ATOM 820 C CA . LYS A 1 104 ? -2.854 -6.423 16.939 1.00 97.00 104 LYS A CA 1
ATOM 821 C C . LYS A 1 104 ? -4.105 -5.688 17.416 1.00 97.00 104 LYS A C 1
ATOM 823 O O . LYS A 1 104 ? -4.421 -5.779 18.593 1.00 97.00 104 LYS A O 1
ATOM 828 N N . VAL A 1 105 ? -4.830 -5.038 16.508 1.00 96.62 105 VAL A N 1
ATOM 829 C CA . VAL A 1 105 ? -6.076 -4.312 16.809 1.00 96.62 105 VAL A CA 1
ATOM 830 C C . VAL A 1 105 ? -7.199 -5.243 17.267 1.00 96.62 105 VAL A C 1
ATOM 832 O O . VAL A 1 105 ? -7.992 -4.892 18.132 1.00 96.62 105 VAL A O 1
ATOM 835 N N . LEU A 1 106 ? -7.278 -6.452 16.709 1.00 96.12 106 LEU A N 1
ATOM 836 C CA . LEU A 1 106 ? -8.281 -7.435 17.132 1.00 96.12 106 LEU A CA 1
ATOM 837 C C . LEU A 1 106 ? -7.992 -8.039 18.513 1.00 96.12 106 LEU A C 1
ATOM 839 O O . LEU A 1 106 ? -8.905 -8.580 19.133 1.00 96.12 106 LEU A O 1
ATOM 843 N N . LYS A 1 107 ? -6.731 -7.996 18.960 1.00 92.19 107 LYS A N 1
ATOM 844 C CA . LYS A 1 107 ? -6.275 -8.555 20.241 1.00 92.19 107 LYS A CA 1
ATOM 845 C C . LYS A 1 107 ? -6.156 -7.526 21.364 1.00 92.19 107 LYS A C 1
ATOM 847 O O . LYS A 1 107 ? -6.035 -7.948 22.513 1.00 92.19 107 LYS A O 1
ATOM 852 N N . SER A 1 108 ? -6.112 -6.231 21.044 1.00 80.44 108 SER A N 1
ATOM 853 C CA . SER A 1 108 ? -6.218 -5.164 22.045 1.00 80.44 108 SER A CA 1
ATOM 854 C C . SER A 1 108 ? -7.620 -5.100 22.628 1.00 80.44 108 SER A C 1
ATOM 856 O O . SER A 1 108 ? -8.487 -5.912 22.230 1.00 80.44 108 SER A O 1
#